Protein AF-A0A350H8U5-F1 (afdb_monomer)

InterPro domains:
  IPR036105 Dinitrogenase iron-molybdenum cofactor biosynthesis superfamily [G3DSA:3.30.420.130] (1-118)
  IPR036105 Dinitrogenase iron-molybdenum cofactor biosynthesis superfamily [SSF53146] (16-111)

Sequence (135 aa):
MNSIKFVIGLNSKKEYNKGHFGDSSTFRVYESSLKSAPRLIEEITNEDKDFDKGHDSSEKLSAVKLAVKSANVAIAYTKSPNFKKMAAESKIQPIVIKRENESEVVDVVAANLRMIIALSAKRNSGVREKAIPKL

Organism: NCBI:txid2052148

pLDDT: mean 86.3, std 15.17, range [40.12, 97.62]

Mean predicted aligned error: 5.84 Å

Solvent-accessible surface area (backbone atoms only — not comparable to full-atom values): 7605 Å² total; per-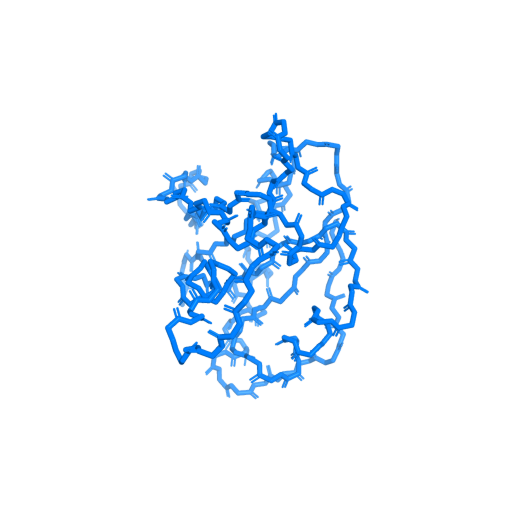residue (Å²): 129,70,59,48,31,35,25,41,28,14,30,89,86,73,41,47,30,73,51,52,52,86,73,24,40,31,37,40,33,29,40,36,38,92,86,50,78,72,38,83,75,48,78,46,65,31,68,76,78,77,62,94,66,83,84,89,64,97,76,72,69,44,44,61,57,53,53,50,70,75,23,41,27,40,44,22,44,42,88,40,72,67,53,52,48,40,28,69,74,48,59,38,34,49,36,33,44,78,62,85,41,54,67,58,46,53,49,54,48,60,79,40,39,72,62,53,46,51,55,30,50,41,24,70,74,68,49,63,61,86,74,68,55,75,96

Nearest PDB structures (foldseek):
  8thp-assembly1_B  TM=4.120E-01  e=2.625E+00  Flavobacterium johnsoniae UW101
  3c7o-assembly1_A  TM=5.063E-01  e=6.876E+00  Bacillus subtilis
  4p2v-assembly1_F  TM=3.504E-01  e=5.319E+00  Escherichia coli K-12
  2zvd-assembly1_C  TM=1.578E-01  e=4.988E+00  Pseudomonas sp. MIS38

Foldseek 3Di:
DFKWKEKFAADPVRWGDLDDRLRGQKIWIWMDGPVDAIDTDDIFGQPVVVDPDDDDDPPPCTSCVVSQVVGLEYEYQDDDPVNLVCLVPHLHQYAHENDGGDVVVSVVCRVCVVVNVVRSVCSVVVNRDSDRHYD

Secondary structure (DSSP, 8-state):
--EEEEEEEE-TTSSB--S-GGG-SEEEEEEEETTEEEEEEEEEE-GGGS-------TT---HHHHHHHH-SEEEESS--HHHHHHHHHSSSEEEE---SSHHHHHHHHHHTHHHHHHHHHHHHTT---SSPPB-

Radius of gyration: 14.44 Å; Cα contacts (8 Å, |Δi|>4): 252; chains: 1; bounding box: 46×29×32 Å

Structure (mmCIF, N/CA/C/O backbone):
data_AF-A0A350H8U5-F1
#
_entry.id   AF-A0A350H8U5-F1
#
loop_
_atom_site.group_PDB
_atom_site.id
_atom_site.type_symbol
_atom_site.label_atom_id
_atom_site.label_alt_id
_atom_site.label_comp_id
_atom_site.label_asym_id
_atom_site.label_entity_id
_atom_site.label_seq_id
_atom_site.pdbx_PDB_ins_code
_atom_site.Cartn_x
_atom_site.Cartn_y
_atom_site.Cartn_z
_atom_site.occupancy
_atom_site.B_iso_or_equiv
_atom_site.auth_seq_id
_atom_site.auth_comp_id
_atom_site.auth_asym_id
_atom_site.auth_atom_id
_atom_site.pdbx_PDB_model_num
ATOM 1 N N . MET A 1 1 ? -16.644 1.963 9.202 1.00 71.12 1 MET A N 1
ATOM 2 C CA . MET A 1 1 ? -15.672 2.521 8.237 1.00 71.12 1 MET A CA 1
ATOM 3 C C . MET A 1 1 ? -16.155 2.127 6.851 1.00 71.12 1 MET A C 1
ATOM 5 O O . MET A 1 1 ? -16.331 0.937 6.639 1.00 71.12 1 MET A O 1
ATOM 9 N N . ASN A 1 2 ? -16.458 3.087 5.969 1.00 84.31 2 ASN A N 1
ATOM 10 C CA . ASN A 1 2 ? -17.116 2.815 4.671 1.00 84.31 2 ASN A CA 1
ATOM 11 C C . ASN A 1 2 ? -16.225 3.138 3.458 1.00 84.31 2 ASN A C 1
ATOM 13 O O . ASN A 1 2 ? -16.612 2.885 2.315 1.00 84.31 2 ASN A O 1
ATOM 17 N N . SER A 1 3 ? -15.044 3.692 3.721 1.00 92.00 3 SER A N 1
ATOM 18 C CA .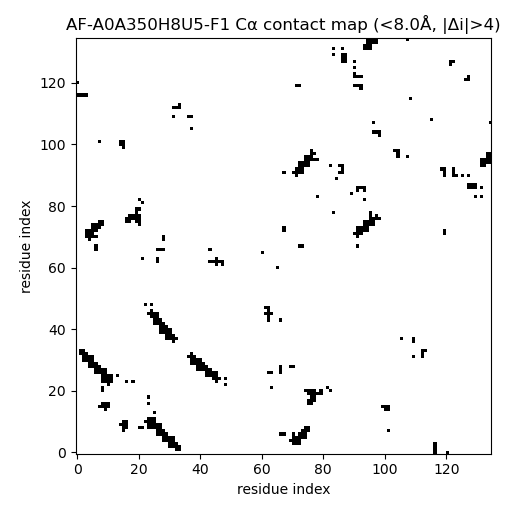 SER A 1 3 ? -13.989 3.983 2.760 1.00 92.00 3 SER A CA 1
ATOM 19 C C . SER A 1 3 ? -12.631 3.640 3.367 1.00 92.00 3 SER A C 1
ATOM 21 O O . SER A 1 3 ? -12.503 3.491 4.586 1.00 92.00 3 SER A O 1
ATOM 23 N N . ILE A 1 4 ? -11.628 3.496 2.508 1.00 95.44 4 ILE A N 1
ATOM 24 C CA . ILE A 1 4 ? -10.222 3.363 2.885 1.00 95.44 4 ILE A CA 1
ATOM 25 C C . ILE A 1 4 ? -9.385 4.346 2.084 1.00 95.44 4 ILE A C 1
ATOM 27 O O . ILE A 1 4 ? -9.689 4.640 0.927 1.00 95.44 4 ILE A O 1
ATOM 31 N N . LYS A 1 5 ? -8.278 4.765 2.686 1.00 96.81 5 LYS A N 1
ATOM 32 C CA . LYS A 1 5 ? -7.130 5.311 1.976 1.00 96.81 5 LYS A CA 1
ATOM 33 C C . LYS A 1 5 ? -6.092 4.214 1.800 1.00 96.81 5 LYS A C 1
ATOM 35 O O . LYS A 1 5 ? -5.712 3.572 2.783 1.00 96.81 5 LYS A O 1
ATOM 40 N N . PHE A 1 6 ? -5.644 3.975 0.578 1.00 97.00 6 PHE A N 1
ATOM 41 C CA . PHE A 1 6 ? -4.587 3.008 0.302 1.00 97.00 6 PHE A CA 1
ATOM 42 C C . PHE A 1 6 ? -3.445 3.660 -0.462 1.00 97.00 6 PHE A C 1
ATOM 44 O O . PHE A 1 6 ? -3.674 4.517 -1.309 1.00 97.00 6 PHE A O 1
ATOM 51 N N . VAL A 1 7 ? -2.217 3.256 -0.142 1.00 97.12 7 VAL A N 1
ATOM 52 C CA . VAL A 1 7 ? -1.008 3.771 -0.783 1.00 97.12 7 VAL A CA 1
ATOM 53 C C . VAL A 1 7 ? -0.371 2.718 -1.683 1.00 97.12 7 VAL A C 1
ATOM 55 O O . VAL A 1 7 ? -0.188 1.567 -1.274 1.00 97.12 7 VAL A O 1
ATOM 58 N N . ILE A 1 8 ? -0.012 3.133 -2.896 1.00 96.25 8 ILE A N 1
ATOM 59 C CA . ILE A 1 8 ? 0.758 2.366 -3.875 1.00 96.25 8 ILE A CA 1
ATOM 60 C C . ILE A 1 8 ? 2.131 3.021 -4.027 1.00 96.25 8 ILE A C 1
ATOM 62 O O . ILE A 1 8 ? 2.241 4.239 -4.148 1.00 96.25 8 ILE A O 1
ATOM 66 N N . GLY A 1 9 ? 3.182 2.205 -4.018 1.00 94.06 9 GLY A N 1
ATOM 67 C CA . GLY A 1 9 ? 4.533 2.639 -4.355 1.00 94.06 9 GLY A CA 1
ATOM 68 C C . GLY A 1 9 ? 4.821 2.489 -5.850 1.00 94.06 9 GLY A C 1
ATOM 69 O O . GLY A 1 9 ? 4.550 1.432 -6.425 1.00 94.06 9 GLY A O 1
ATOM 70 N N . LEU A 1 10 ? 5.391 3.523 -6.464 1.00 94.19 10 LEU A N 1
ATOM 71 C CA . LEU A 1 10 ? 5.814 3.554 -7.863 1.00 94.19 10 LEU A CA 1
ATOM 72 C C . LEU A 1 10 ? 7.340 3.639 -7.996 1.00 94.19 10 LEU A C 1
ATOM 74 O O . LEU A 1 10 ? 8.031 4.174 -7.125 1.00 94.19 10 LEU A O 1
ATOM 78 N N . ASN A 1 11 ? 7.874 3.093 -9.087 1.00 92.50 11 ASN A N 1
ATOM 79 C CA . ASN A 1 11 ? 9.284 3.219 -9.455 1.00 92.50 11 ASN A CA 1
ATOM 80 C C . ASN A 1 11 ? 9.566 4.571 -10.147 1.00 92.50 11 ASN A C 1
ATOM 82 O O . ASN A 1 11 ? 8.652 5.356 -10.407 1.00 92.50 11 ASN A O 1
ATOM 86 N N . SER A 1 12 ? 10.832 4.828 -10.494 1.00 89.00 12 SER A N 1
ATOM 87 C CA . SER A 1 12 ? 11.265 6.091 -11.119 1.00 89.00 12 SER A CA 1
ATOM 88 C C . SER A 1 12 ? 10.621 6.378 -12.479 1.00 89.00 12 SER A C 1
ATOM 90 O O . SER A 1 12 ? 10.609 7.524 -12.916 1.00 89.00 12 SER A O 1
ATOM 92 N N . LYS A 1 13 ? 10.045 5.365 -13.135 1.00 89.94 13 LYS A N 1
ATOM 93 C CA . LYS A 1 13 ? 9.289 5.492 -14.388 1.00 89.94 13 LYS A CA 1
ATOM 94 C C . LYS A 1 13 ? 7.788 5.722 -14.164 1.00 89.94 13 LYS A C 1
ATOM 96 O O . LYS A 1 13 ? 7.026 5.696 -15.123 1.00 89.94 13 LYS A O 1
ATOM 101 N N . LYS A 1 14 ? 7.356 5.951 -12.916 1.00 90.12 14 LYS A N 1
ATOM 102 C CA . LYS A 1 14 ? 5.945 6.030 -12.494 1.00 90.12 14 LYS A CA 1
ATOM 103 C C . LYS A 1 14 ? 5.146 4.749 -12.769 1.00 90.12 14 LYS A C 1
ATOM 105 O O . LYS A 1 14 ? 3.929 4.792 -12.918 1.00 90.12 14 LYS A O 1
ATOM 110 N N . GLU A 1 15 ? 5.816 3.604 -12.798 1.00 93.94 15 GLU A N 1
ATOM 111 C CA . GLU A 1 15 ? 5.177 2.293 -12.927 1.00 93.94 15 GLU A CA 1
ATOM 112 C C . GLU A 1 15 ? 5.015 1.653 -11.548 1.00 93.94 15 GLU A C 1
ATOM 114 O O . GLU A 1 15 ? 5.734 1.993 -10.604 1.00 93.94 15 GLU A O 1
ATOM 119 N N . TYR A 1 16 ? 4.107 0.682 -11.430 1.00 95.56 16 TYR A N 1
ATOM 120 C CA . TYR A 1 16 ? 3.922 -0.044 -10.178 1.00 95.56 16 TYR A CA 1
ATOM 121 C C . TYR A 1 16 ? 5.233 -0.690 -9.711 1.00 95.56 16 TYR A C 1
ATOM 123 O O . TYR A 1 16 ? 5.874 -1.450 -10.441 1.00 95.56 16 TYR A O 1
ATOM 131 N N . ASN A 1 17 ? 5.653 -0.381 -8.481 1.00 93.19 17 ASN A N 1
ATOM 132 C CA . ASN A 1 17 ? 6.933 -0.845 -7.976 1.00 93.19 17 ASN A CA 1
ATOM 133 C C . ASN A 1 17 ? 6.884 -2.340 -7.629 1.00 93.19 17 ASN A C 1
ATOM 135 O O . ASN A 1 17 ? 6.358 -2.748 -6.589 1.00 93.19 17 ASN A O 1
ATOM 139 N N . LYS A 1 18 ? 7.518 -3.150 -8.482 1.00 94.00 18 LYS A N 1
ATOM 140 C CA . LYS A 1 18 ? 7.683 -4.594 -8.274 1.00 94.00 18 LYS A CA 1
ATOM 141 C C . LYS A 1 18 ? 8.778 -4.955 -7.256 1.00 94.00 18 LYS A C 1
ATOM 143 O O . LYS A 1 18 ? 8.919 -6.123 -6.901 1.00 94.00 18 LYS A O 1
ATOM 148 N N . GLY A 1 19 ? 9.552 -3.976 -6.783 1.00 90.06 19 GLY A N 1
ATOM 149 C CA . GLY A 1 19 ? 10.592 -4.134 -5.767 1.00 90.06 19 GLY A CA 1
ATOM 150 C C . GLY A 1 19 ? 10.057 -4.088 -4.332 1.00 90.06 19 GLY A C 1
ATOM 151 O O . GLY A 1 19 ? 8.940 -4.526 -4.033 1.00 90.06 19 GLY A O 1
ATOM 152 N N . HIS A 1 20 ? 10.869 -3.573 -3.405 1.00 89.62 20 HIS A N 1
ATOM 153 C CA . HIS A 1 20 ? 10.411 -3.303 -2.044 1.00 89.62 20 HIS A CA 1
ATOM 154 C C . HIS A 1 20 ? 9.633 -1.989 -1.985 1.00 89.62 20 HIS A C 1
ATOM 156 O O . HIS A 1 20 ? 10.065 -0.979 -2.529 1.00 89.62 20 HIS A O 1
ATOM 162 N N . PHE A 1 21 ? 8.535 -1.979 -1.228 1.00 90.44 21 PHE A N 1
ATOM 163 C CA . PHE A 1 21 ? 7.689 -0.795 -1.043 1.00 90.44 21 PHE A CA 1
ATOM 164 C C . PHE A 1 21 ? 8.462 0.460 -0.605 1.00 90.44 21 PHE A C 1
ATOM 166 O O . PHE A 1 21 ? 8.219 1.541 -1.134 1.00 90.44 21 PHE A O 1
ATOM 173 N N . GLY A 1 22 ? 9.410 0.316 0.329 1.00 85.75 22 GLY A N 1
ATOM 174 C CA . GLY A 1 22 ? 10.230 1.431 0.821 1.00 85.75 22 GLY A CA 1
ATOM 175 C C . GLY A 1 22 ? 11.143 2.043 -0.244 1.00 85.75 22 GLY A C 1
ATOM 176 O O . GLY A 1 22 ? 11.477 3.217 -0.150 1.00 85.75 22 GLY A O 1
ATOM 177 N N . ASP A 1 23 ? 11.452 1.282 -1.294 1.00 86.56 23 ASP A N 1
ATOM 178 C CA . ASP A 1 23 ? 12.306 1.697 -2.403 1.00 86.56 23 ASP A CA 1
ATOM 179 C C . ASP A 1 23 ? 11.466 2.289 -3.546 1.00 86.56 23 ASP A C 1
ATOM 181 O O . ASP A 1 23 ? 11.879 2.266 -4.703 1.00 86.56 23 ASP A O 1
ATOM 185 N N . SER A 1 24 ? 10.262 2.783 -3.280 1.00 90.25 24 SER A N 1
ATOM 186 C CA . SER A 1 24 ? 9.475 3.492 -4.297 1.00 90.25 24 SER A CA 1
ATOM 187 C C . SER A 1 24 ? 10.005 4.918 -4.438 1.00 90.25 24 SER A C 1
ATOM 189 O O . SER A 1 24 ? 10.391 5.514 -3.440 1.00 90.25 24 SER A O 1
ATOM 191 N N . SER A 1 25 ? 10.067 5.468 -5.650 1.00 90.62 25 SER A N 1
ATOM 192 C CA . SER A 1 25 ? 10.423 6.884 -5.861 1.00 90.62 25 SER A CA 1
ATOM 193 C C . SER A 1 25 ? 9.235 7.813 -5.642 1.00 90.62 25 SER A C 1
ATOM 195 O O . SER A 1 25 ? 9.411 8.995 -5.376 1.00 90.62 25 SER A O 1
ATOM 197 N N . THR A 1 26 ? 8.020 7.290 -5.771 1.00 92.44 26 THR A N 1
ATOM 198 C CA . THR A 1 26 ? 6.783 8.049 -5.603 1.00 92.44 26 THR A CA 1
ATOM 199 C C . THR A 1 26 ? 5.760 7.164 -4.910 1.00 92.44 26 THR A C 1
ATOM 201 O O . THR A 1 26 ? 5.694 5.963 -5.166 1.00 92.44 26 THR A O 1
ATOM 204 N N . PHE A 1 27 ? 4.957 7.749 -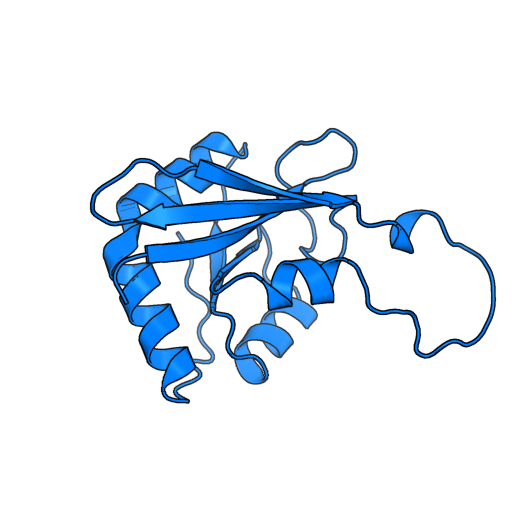4.035 1.00 94.38 27 PHE A N 1
ATOM 205 C CA . PHE A 1 27 ? 3.823 7.106 -3.395 1.00 94.38 27 PHE A CA 1
ATOM 206 C C . PHE A 1 27 ? 2.545 7.807 -3.828 1.00 94.38 27 PHE A C 1
ATOM 208 O O . PHE A 1 27 ? 2.440 9.025 -3.727 1.00 94.38 27 PHE A O 1
ATOM 215 N N . ARG A 1 28 ? 1.560 7.041 -4.285 1.00 96.12 28 ARG A N 1
ATOM 216 C CA . ARG A 1 28 ? 0.228 7.549 -4.613 1.00 96.12 28 ARG A CA 1
ATOM 217 C C . ARG A 1 28 ? -0.777 7.060 -3.596 1.00 96.12 28 ARG A C 1
ATOM 219 O O . ARG A 1 28 ? -0.853 5.859 -3.337 1.00 96.12 28 ARG A O 1
ATOM 226 N N . VAL A 1 29 ? -1.543 7.984 -3.028 1.00 96.94 29 VAL A N 1
ATOM 227 C CA . VAL A 1 29 ? -2.608 7.681 -2.075 1.00 96.94 29 VAL A CA 1
ATOM 228 C C . VAL A 1 29 ? -3.943 7.811 -2.783 1.00 96.94 29 VAL A C 1
ATOM 230 O O . VAL A 1 29 ? -4.292 8.862 -3.319 1.00 96.94 29 VAL A O 1
ATOM 233 N N . TYR A 1 30 ? -4.703 6.730 -2.748 1.00 97.25 30 TYR A N 1
ATOM 234 C CA . TYR A 1 30 ? -6.037 6.636 -3.305 1.00 97.25 30 TYR A CA 1
ATOM 235 C C . TYR A 1 30 ? -7.065 6.558 -2.189 1.00 97.25 30 TYR A C 1
ATOM 237 O O . TYR A 1 30 ? -6.831 5.925 -1.161 1.00 97.25 30 TYR A O 1
ATOM 245 N N . GLU A 1 31 ? -8.235 7.138 -2.416 1.00 96.38 31 GLU A N 1
ATOM 246 C CA . GLU A 1 31 ? -9.433 6.895 -1.626 1.00 96.38 31 GLU A CA 1
ATOM 247 C C . GLU A 1 31 ? -10.372 5.970 -2.397 1.00 96.38 31 GLU A C 1
ATOM 249 O O . GLU A 1 31 ? -10.632 6.186 -3.577 1.00 96.38 31 GLU A O 1
ATOM 254 N N . SER A 1 32 ? -10.895 4.939 -1.736 1.00 95.62 32 SER A N 1
ATOM 255 C CA . SER A 1 32 ? -11.912 4.052 -2.305 1.00 95.62 32 SER A CA 1
ATOM 256 C C . SER A 1 32 ? -13.053 3.851 -1.320 1.00 95.62 32 SER A C 1
ATOM 258 O O . SER A 1 32 ? -12.827 3.699 -0.116 1.00 95.62 32 SER A O 1
ATOM 260 N N . SER A 1 33 ? -14.288 3.875 -1.822 1.00 94.75 33 SER A N 1
ATOM 261 C CA . SER A 1 33 ? -15.506 3.721 -1.029 1.00 94.75 33 SER A CA 1
ATOM 262 C C . SER A 1 33 ? -16.447 2.713 -1.678 1.00 94.75 33 SER A C 1
ATOM 264 O O . SER A 1 33 ? -16.417 2.503 -2.884 1.00 94.75 33 SER A O 1
ATOM 266 N N . LEU A 1 34 ? -17.337 2.107 -0.890 1.00 91.19 34 LEU A N 1
ATOM 267 C CA . LEU A 1 34 ? -18.324 1.158 -1.426 1.00 91.19 34 LEU A CA 1
ATOM 268 C C . LEU A 1 34 ? -19.319 1.792 -2.416 1.00 91.19 34 LEU A C 1
ATOM 270 O O . LEU A 1 34 ? -20.101 1.069 -3.026 1.00 91.19 34 LEU A O 1
ATOM 274 N N . LYS A 1 35 ? -19.338 3.125 -2.527 1.00 89.38 35 LYS A N 1
ATOM 275 C CA . LYS A 1 35 ? -20.297 3.888 -3.333 1.00 89.38 35 LYS A CA 1
ATOM 276 C C . LYS A 1 35 ? -19.659 4.594 -4.530 1.00 89.38 35 LYS A C 1
ATOM 278 O O . LYS A 1 35 ? -20.388 5.163 -5.334 1.00 89.38 35 LYS A O 1
ATOM 283 N N . SER A 1 36 ? -18.332 4.613 -4.632 1.00 89.12 36 SER A N 1
ATOM 284 C CA . SER A 1 36 ? -17.617 5.396 -5.639 1.00 89.12 36 SER A CA 1
ATOM 285 C C . SER A 1 36 ? -16.390 4.655 -6.148 1.00 89.12 36 SER A C 1
ATOM 287 O O . SER A 1 36 ? -15.755 3.908 -5.405 1.00 89.12 36 SER A O 1
ATOM 289 N N . ALA A 1 37 ? -16.021 4.917 -7.401 1.00 89.69 37 ALA A N 1
ATOM 290 C CA . ALA A 1 37 ? -14.755 4.445 -7.943 1.00 89.69 37 ALA A CA 1
ATOM 291 C C . ALA A 1 37 ? -13.565 4.982 -7.116 1.00 89.69 37 ALA A C 1
ATOM 293 O O . ALA A 1 37 ? -13.677 6.060 -6.514 1.00 89.69 37 ALA A O 1
ATOM 294 N N . PRO A 1 38 ? -12.434 4.254 -7.078 1.00 94.88 38 PRO A N 1
ATOM 295 C CA . PRO A 1 38 ? -11.213 4.752 -6.464 1.00 94.88 38 PRO A CA 1
ATOM 296 C C . PRO A 1 38 ? -10.756 6.070 -7.096 1.00 94.88 38 PRO A C 1
ATOM 298 O O . PRO A 1 38 ? -10.794 6.232 -8.314 1.00 94.88 38 PRO A O 1
ATOM 301 N N . ARG A 1 39 ? -10.283 7.003 -6.270 1.00 96.31 39 ARG A N 1
ATOM 302 C CA . ARG A 1 39 ? -9.793 8.315 -6.704 1.00 96.31 39 ARG A CA 1
ATOM 303 C C . ARG A 1 39 ? -8.408 8.573 -6.136 1.00 96.31 39 ARG A C 1
ATOM 305 O O . ARG A 1 39 ? -8.206 8.396 -4.939 1.00 96.31 39 ARG A O 1
ATOM 312 N N . LEU A 1 40 ? -7.476 9.029 -6.970 1.00 96.69 40 LEU A N 1
ATOM 313 C CA . LEU A 1 40 ? -6.191 9.547 -6.500 1.00 96.69 40 LEU A CA 1
ATOM 314 C C . LEU A 1 40 ? -6.433 10.836 -5.700 1.00 96.69 40 LEU A C 1
ATOM 316 O O . LEU A 1 40 ? -7.110 11.744 -6.186 1.00 96.69 40 LEU A O 1
ATOM 320 N N . ILE A 1 41 ? -5.906 10.907 -4.480 1.00 96.12 41 ILE A N 1
ATOM 321 C CA . ILE A 1 41 ? -6.073 12.064 -3.588 1.00 96.12 41 ILE A CA 1
ATOM 322 C C . ILE A 1 41 ? -4.751 12.738 -3.218 1.00 96.12 41 ILE A C 1
ATOM 324 O O . ILE A 1 41 ? -4.775 13.896 -2.814 1.00 96.12 41 ILE A O 1
ATOM 328 N N . GLU A 1 42 ? -3.622 12.041 -3.351 1.00 94.88 42 GLU A N 1
ATOM 329 C CA . GLU A 1 42 ? -2.303 12.556 -2.978 1.00 94.88 42 GLU A CA 1
ATOM 330 C C . GLU A 1 42 ? -1.202 11.841 -3.779 1.00 94.88 42 GLU A C 1
ATOM 332 O O . GLU A 1 42 ? -1.286 10.634 -4.016 1.00 94.88 42 GLU A O 1
ATOM 337 N N . GLU A 1 43 ? -0.158 12.570 -4.172 1.00 93.38 43 GLU A N 1
ATOM 338 C CA . GLU A 1 43 ? 1.091 12.030 -4.725 1.00 93.38 43 GLU A CA 1
ATOM 339 C C . GLU A 1 43 ? 2.248 12.591 -3.887 1.00 93.38 43 GLU A C 1
ATOM 341 O O . GLU A 1 43 ? 2.320 13.797 -3.662 1.00 93.38 43 GLU A O 1
ATOM 346 N N . ILE A 1 44 ? 3.120 11.715 -3.387 1.00 91.06 44 ILE A N 1
ATOM 347 C CA . ILE A 1 44 ? 4.228 12.049 -2.486 1.00 91.06 44 ILE A CA 1
ATOM 348 C C . ILE A 1 44 ? 5.521 11.535 -3.114 1.00 91.06 44 ILE A C 1
ATOM 350 O O . ILE A 1 44 ? 5.682 10.330 -3.323 1.00 91.06 44 ILE A O 1
ATOM 354 N N . THR A 1 45 ? 6.462 12.428 -3.395 1.00 89.31 45 THR A N 1
ATOM 355 C CA . THR A 1 45 ? 7.790 12.057 -3.900 1.00 89.31 45 THR A CA 1
ATOM 356 C C . THR A 1 45 ? 8.668 11.547 -2.761 1.00 89.31 45 THR A C 1
ATOM 358 O O . THR A 1 45 ? 8.673 12.099 -1.664 1.00 89.31 45 THR A O 1
ATOM 361 N N . ASN A 1 46 ? 9.409 10.469 -3.010 1.00 83.62 46 ASN A N 1
ATOM 362 C CA . ASN A 1 46 ? 10.387 9.934 -2.075 1.00 83.62 46 ASN A CA 1
ATOM 363 C C . ASN A 1 46 ? 11.754 10.584 -2.296 1.00 83.62 46 ASN A C 1
ATOM 36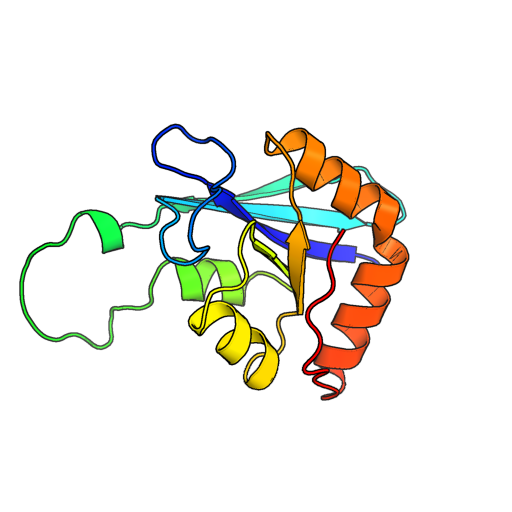5 O O . ASN A 1 46 ? 12.605 10.034 -2.992 1.00 83.62 46 ASN A O 1
ATOM 369 N N . GLU A 1 47 ? 11.937 11.758 -1.697 1.00 69.12 47 GLU A N 1
ATOM 370 C CA . GLU A 1 47 ? 13.154 12.577 -1.812 1.00 69.12 47 GLU A CA 1
ATOM 371 C C . GLU A 1 47 ? 14.390 11.919 -1.164 1.00 69.12 47 GLU A C 1
ATOM 373 O O . GLU A 1 47 ? 15.521 12.223 -1.533 1.00 69.12 47 GLU A O 1
ATOM 378 N N . ASP A 1 48 ? 14.196 10.935 -0.275 1.00 61.12 48 ASP A N 1
ATOM 379 C CA . ASP A 1 48 ? 15.286 10.200 0.389 1.00 61.12 48 ASP A CA 1
ATOM 380 C C . ASP A 1 48 ? 16.118 9.322 -0.570 1.00 61.12 48 ASP A C 1
ATOM 382 O O . ASP A 1 48 ? 17.170 8.816 -0.179 1.00 61.12 48 ASP A O 1
ATOM 386 N N . LYS A 1 49 ? 15.675 9.100 -1.817 1.00 52.94 49 LYS A N 1
ATOM 387 C CA . LYS A 1 49 ? 16.432 8.294 -2.792 1.00 52.94 49 LYS A CA 1
ATOM 388 C C . LYS A 1 49 ? 17.608 9.016 -3.445 1.00 52.94 49 LYS A C 1
ATOM 390 O O . LYS A 1 49 ? 18.496 8.331 -3.944 1.00 52.94 49 LYS A O 1
ATOM 395 N N . ASP A 1 50 ? 17.620 10.346 -3.430 1.00 47.25 50 ASP A N 1
ATOM 396 C CA . ASP A 1 50 ? 18.654 11.145 -4.101 1.00 47.25 50 ASP A CA 1
ATOM 397 C C . ASP A 1 50 ? 19.785 11.597 -3.154 1.00 47.25 50 ASP A C 1
ATOM 399 O O . ASP A 1 50 ? 20.764 12.201 -3.596 1.00 47.25 50 ASP A O 1
ATOM 403 N N . PHE A 1 51 ? 19.709 11.281 -1.854 1.00 44.69 51 PHE A N 1
ATOM 404 C CA . PHE A 1 51 ? 20.657 11.776 -0.850 1.00 44.69 51 PHE A CA 1
ATOM 405 C C . PHE A 1 51 ? 21.660 10.719 -0.375 1.00 44.69 51 PHE A C 1
ATOM 407 O O . PHE A 1 51 ? 21.535 10.124 0.693 1.00 44.69 51 PHE A O 1
ATOM 414 N N . ASP A 1 52 ? 22.744 10.583 -1.137 1.00 44.16 52 ASP A N 1
ATOM 415 C CA . ASP A 1 52 ? 23.981 9.893 -0.743 1.00 44.16 52 ASP A CA 1
ATOM 416 C C . ASP A 1 52 ? 24.908 10.794 0.111 1.00 44.16 52 ASP A C 1
ATOM 418 O O . ASP A 1 52 ? 26.129 10.812 -0.051 1.00 44.16 52 ASP A O 1
ATOM 422 N N . LYS A 1 53 ? 24.351 11.641 0.992 1.00 40.12 53 LYS A N 1
ATOM 423 C CA . LYS A 1 53 ? 25.145 12.598 1.785 1.00 40.12 53 LYS A CA 1
ATOM 424 C C . LYS A 1 53 ? 24.639 12.760 3.216 1.00 40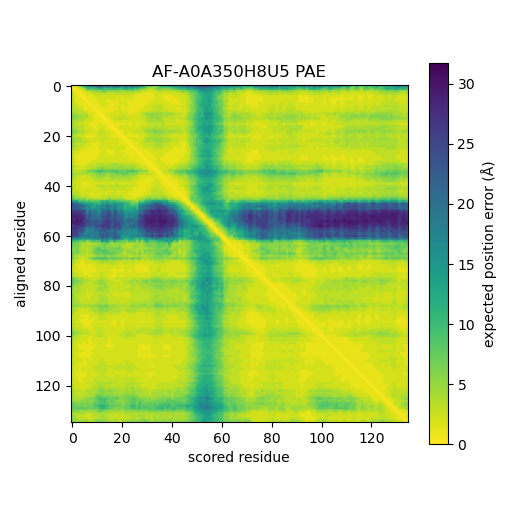.12 53 LYS A C 1
ATOM 426 O O . LYS A 1 53 ? 23.636 13.412 3.454 1.00 40.12 53 LYS A O 1
ATOM 431 N N . GLY A 1 54 ? 25.428 12.221 4.147 1.00 42.22 54 GLY A N 1
ATOM 432 C CA . GLY A 1 54 ? 25.847 12.919 5.367 1.00 42.22 54 GLY A CA 1
ATOM 433 C C . GLY A 1 54 ? 24.810 13.177 6.467 1.00 42.22 54 GLY A C 1
ATOM 434 O O . GLY A 1 54 ? 23.929 14.003 6.322 1.00 42.22 54 GLY A O 1
ATOM 435 N N . HIS A 1 55 ? 25.035 12.512 7.603 1.00 40.38 55 HIS A N 1
ATOM 436 C CA . HIS A 1 55 ? 24.801 12.961 8.984 1.00 40.38 55 HIS A CA 1
ATOM 437 C C . HIS A 1 55 ? 23.457 13.607 9.384 1.00 40.38 55 HIS A C 1
ATOM 439 O O . HIS A 1 55 ? 23.129 14.730 9.039 1.00 40.38 55 HIS A O 1
ATOM 445 N N . ASP A 1 56 ? 22.781 12.872 10.273 1.00 44.19 56 ASP A N 1
ATOM 446 C CA . ASP A 1 56 ? 22.136 13.390 11.484 1.00 44.19 56 ASP A CA 1
ATOM 447 C C . ASP A 1 56 ? 21.090 14.510 11.333 1.00 44.19 56 ASP A C 1
ATOM 449 O O . ASP A 1 56 ? 21.376 15.692 11.486 1.00 44.19 56 ASP A O 1
ATOM 453 N N . SER A 1 57 ? 19.827 14.122 11.144 1.00 41.06 57 SER A N 1
ATOM 454 C CA . SER A 1 57 ? 18.712 14.908 11.673 1.00 41.06 57 SER A CA 1
ATOM 455 C C . SER A 1 57 ? 17.465 14.038 11.848 1.00 41.06 57 SER A C 1
ATOM 457 O O . SER A 1 57 ? 17.075 13.243 10.986 1.00 41.06 57 SER A O 1
ATOM 459 N N . SER A 1 58 ? 16.794 14.219 12.984 1.00 42.00 58 SER A N 1
ATOM 460 C CA . SER A 1 58 ? 15.441 13.725 13.287 1.00 42.00 58 SER A CA 1
ATOM 461 C C . SER A 1 58 ? 14.362 14.207 12.297 1.00 42.00 58 SER A C 1
ATOM 463 O O . SER A 1 58 ? 13.191 13.868 12.459 1.00 42.00 58 SER A O 1
ATOM 465 N N . GLU A 1 59 ? 14.741 14.954 11.258 1.00 44.59 59 GLU A N 1
ATOM 466 C CA . GLU A 1 59 ? 13.890 15.448 10.173 1.00 44.59 59 GLU A CA 1
ATOM 467 C C . GLU A 1 59 ? 13.770 14.456 9.004 1.00 44.59 59 GLU A C 1
ATOM 469 O O . GLU A 1 59 ? 13.000 14.703 8.080 1.00 44.59 59 GLU A O 1
ATOM 474 N N . LYS A 1 60 ? 14.416 13.276 9.093 1.00 48.88 60 LYS A N 1
ATOM 475 C CA . LYS A 1 60 ? 14.159 12.072 8.265 1.00 48.88 60 LYS A CA 1
ATOM 476 C C . LYS A 1 60 ? 12.767 11.473 8.534 1.00 48.88 60 LYS A C 1
ATOM 478 O O . LYS A 1 60 ? 12.583 10.292 8.877 1.00 48.88 60 LYS A O 1
ATOM 483 N N . LEU A 1 61 ? 11.740 12.304 8.406 1.00 49.34 61 LEU A N 1
ATOM 484 C CA . LEU A 1 61 ? 10.341 11.935 8.257 1.00 49.34 61 LEU A CA 1
ATOM 485 C C . LEU A 1 61 ? 10.169 11.371 6.847 1.00 49.34 61 LEU A C 1
ATOM 487 O O . LEU A 1 61 ? 9.530 11.972 5.997 1.00 49.34 61 LEU A O 1
ATOM 491 N N . SER A 1 62 ? 10.776 10.203 6.621 1.00 64.69 62 SER A N 1
ATOM 492 C CA . SER A 1 62 ? 10.817 9.515 5.330 1.00 64.69 62 SER A CA 1
ATOM 493 C C . SER A 1 62 ? 9.483 9.615 4.598 1.00 64.69 62 SER A C 1
ATOM 495 O O . SER A 1 62 ? 8.448 9.368 5.227 1.00 64.69 62 SER A O 1
ATOM 497 N N . ALA A 1 63 ? 9.484 9.891 3.296 1.00 65.81 63 ALA A N 1
ATOM 498 C CA . ALA A 1 63 ? 8.258 9.977 2.496 1.00 65.81 63 ALA A CA 1
ATOM 499 C C . ALA A 1 63 ? 7.367 8.733 2.656 1.00 65.81 63 ALA A C 1
ATOM 501 O O . ALA A 1 63 ? 6.142 8.833 2.688 1.00 65.81 63 ALA A O 1
ATOM 502 N N . VAL A 1 64 ? 7.989 7.568 2.884 1.00 77.62 64 VAL A N 1
ATOM 503 C CA . VAL A 1 64 ? 7.315 6.332 3.303 1.00 77.62 64 VAL A CA 1
ATOM 504 C C . VAL A 1 64 ? 6.439 6.571 4.530 1.00 77.62 64 VAL A C 1
ATOM 506 O O . VAL A 1 64 ? 5.256 6.279 4.473 1.00 77.62 64 VAL A O 1
ATOM 509 N N . LYS A 1 65 ? 6.981 7.107 5.633 1.00 77.88 65 LYS A N 1
ATOM 510 C CA . LYS A 1 65 ? 6.230 7.411 6.867 1.00 77.88 65 LYS A CA 1
ATOM 511 C C . LYS A 1 65 ? 5.094 8.395 6.614 1.00 77.88 65 LYS A C 1
ATOM 513 O O . LYS A 1 65 ? 4.033 8.197 7.194 1.00 77.88 65 LYS A O 1
ATOM 518 N N . LEU A 1 66 ? 5.296 9.422 5.785 1.00 76.19 66 LEU A N 1
ATOM 519 C CA . LEU A 1 66 ? 4.242 10.386 5.453 1.00 76.19 66 LEU A CA 1
ATOM 520 C C . LEU A 1 66 ? 3.094 9.706 4.693 1.00 76.19 66 LEU A C 1
ATOM 522 O O . LEU A 1 66 ? 1.950 9.754 5.143 1.00 76.19 66 LEU A O 1
ATOM 526 N N . ALA A 1 67 ? 3.422 8.981 3.623 1.00 78.06 67 ALA A N 1
ATOM 527 C CA . ALA A 1 67 ? 2.462 8.253 2.798 1.00 78.06 67 ALA A CA 1
ATOM 528 C C . ALA A 1 67 ? 1.722 7.154 3.581 1.00 78.06 67 ALA A C 1
ATOM 530 O O . ALA A 1 67 ? 0.537 6.895 3.393 1.00 78.06 67 ALA A O 1
ATOM 531 N N . VAL A 1 68 ? 2.429 6.513 4.507 1.00 82.06 68 VAL A N 1
ATOM 532 C CA . VAL A 1 68 ? 1.913 5.494 5.425 1.00 82.06 68 VAL A CA 1
ATOM 533 C C . VAL A 1 68 ? 1.008 6.152 6.477 1.00 82.06 68 VAL A C 1
ATOM 535 O O . VAL A 1 68 ? -0.076 5.644 6.735 1.00 82.06 68 VAL A O 1
ATOM 538 N N . LYS A 1 69 ? 1.363 7.320 7.029 1.00 84.44 69 LYS A N 1
ATOM 539 C CA . LYS A 1 69 ? 0.554 8.044 8.030 1.00 84.44 69 LYS A CA 1
ATOM 540 C C . LYS A 1 69 ? -0.813 8.481 7.492 1.00 84.44 69 LYS A C 1
ATOM 542 O O . LYS A 1 69 ? -1.773 8.481 8.263 1.00 84.44 69 LYS A O 1
ATOM 547 N N . SER A 1 70 ? -0.916 8.851 6.214 1.00 82.00 70 SER A N 1
ATOM 548 C CA . SER A 1 70 ? -2.187 9.259 5.598 1.00 82.00 70 SER A CA 1
ATOM 549 C C . SER A 1 70 ? -3.051 8.082 5.118 1.00 82.00 70 SER A C 1
ATOM 551 O O . SER A 1 70 ? -4.242 8.271 4.852 1.00 82.00 70 SER A O 1
ATOM 553 N N . ALA A 1 71 ? -2.499 6.864 5.063 1.00 93.00 71 ALA A N 1
ATOM 554 C CA . ALA A 1 71 ? -3.165 5.674 4.543 1.00 93.00 71 ALA A CA 1
ATOM 555 C C . ALA A 1 71 ? -3.659 4.714 5.641 1.00 93.00 71 ALA A C 1
ATOM 557 O O . ALA A 1 71 ? -3.098 4.587 6.726 1.00 93.00 71 ALA A O 1
ATOM 558 N N . ASN A 1 72 ? -4.718 3.967 5.332 1.00 94.62 72 ASN A N 1
ATOM 559 C CA . ASN A 1 72 ? -5.186 2.831 6.129 1.00 94.62 72 ASN A CA 1
ATOM 560 C C . ASN A 1 72 ? -4.547 1.511 5.676 1.00 94.62 72 ASN A C 1
ATOM 562 O O . ASN A 1 72 ? -4.455 0.557 6.453 1.00 94.62 72 ASN A O 1
ATOM 566 N N . VAL A 1 73 ? -4.142 1.446 4.408 1.00 96.00 73 VAL A N 1
ATOM 567 C CA . VAL A 1 73 ? -3.670 0.239 3.728 1.00 96.00 73 VAL A CA 1
ATOM 568 C C . VAL A 1 73 ? -2.412 0.575 2.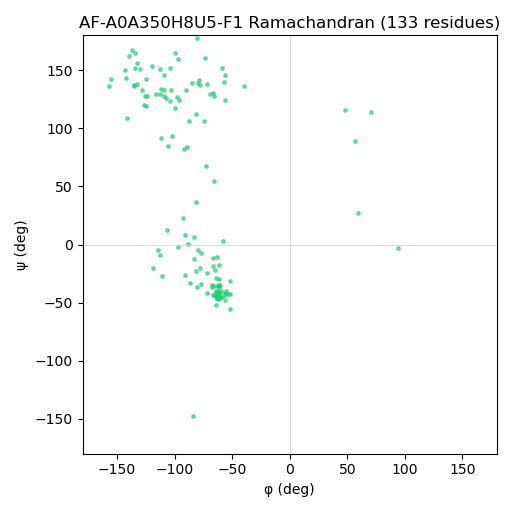933 1.00 96.00 73 VAL A C 1
ATOM 570 O O . VAL A 1 73 ? -2.380 1.588 2.243 1.00 96.00 73 VAL A O 1
ATOM 573 N N . ALA A 1 74 ? -1.395 -0.281 2.990 1.00 96.19 74 ALA A N 1
ATOM 574 C CA . ALA A 1 74 ? -0.213 -0.178 2.139 1.00 96.19 74 ALA A CA 1
ATOM 575 C C . ALA A 1 74 ? -0.174 -1.360 1.170 1.00 96.19 74 ALA A C 1
ATOM 577 O O . ALA A 1 74 ? -0.305 -2.510 1.597 1.00 96.19 74 ALA A O 1
ATOM 578 N N . ILE A 1 75 ? 0.001 -1.078 -0.120 1.00 97.19 75 ILE A N 1
ATOM 579 C CA . ILE A 1 75 ? 0.024 -2.081 -1.183 1.00 97.19 75 ILE A CA 1
ATOM 580 C C . ILE A 1 75 ? 1.450 -2.260 -1.694 1.00 97.19 75 ILE A C 1
ATOM 582 O O . ILE A 1 75 ? 2.094 -1.299 -2.112 1.00 97.19 75 ILE A O 1
ATOM 586 N N . ALA A 1 76 ? 1.938 -3.499 -1.704 1.00 95.25 76 ALA A N 1
ATOM 587 C CA . ALA A 1 76 ? 3.277 -3.830 -2.186 1.00 95.25 76 ALA A CA 1
ATOM 588 C C . ALA A 1 76 ? 3.265 -5.057 -3.101 1.00 95.25 76 ALA A C 1
ATOM 590 O O . ALA A 1 76 ? 2.453 -5.960 -2.923 1.00 95.25 76 ALA A O 1
ATOM 591 N N . TYR A 1 77 ? 4.212 -5.137 -4.034 1.00 95.62 77 TYR A N 1
ATOM 592 C CA . TYR A 1 77 ? 4.367 -6.326 -4.876 1.00 95.62 77 TYR A CA 1
ATOM 593 C C . TYR A 1 77 ? 5.063 -7.473 -4.124 1.00 95.62 77 TYR A C 1
ATOM 595 O O . TYR A 1 77 ? 4.761 -8.657 -4.310 1.00 95.62 77 TYR A O 1
ATOM 603 N N . THR A 1 78 ? 6.000 -7.127 -3.233 1.00 93.00 78 THR A N 1
ATOM 604 C CA . THR A 1 78 ? 6.800 -8.082 -2.458 1.00 93.00 78 THR A CA 1
ATOM 605 C C . THR A 1 78 ? 6.600 -7.933 -0.954 1.00 93.00 78 THR A C 1
ATOM 607 O O . THR A 1 78 ? 6.304 -6.863 -0.423 1.00 93.00 78 THR A O 1
ATOM 610 N N . LYS A 1 79 ? 6.814 -9.038 -0.231 1.00 91.12 79 LYS A N 1
ATOM 611 C CA . LYS A 1 79 ? 6.806 -9.070 1.236 1.00 91.12 79 LYS A CA 1
ATOM 612 C C . LYS A 1 79 ? 8.223 -8.855 1.779 1.00 91.12 79 LYS A C 1
ATOM 614 O O . LYS A 1 79 ? 8.893 -9.825 2.137 1.00 91.12 79 LYS A O 1
ATOM 619 N N . SER A 1 80 ? 8.665 -7.602 1.870 1.00 87.38 80 SER A N 1
ATOM 620 C CA . SER A 1 80 ? 9.969 -7.261 2.464 1.00 87.38 80 SER A CA 1
ATOM 621 C C . SER A 1 80 ? 9.966 -7.394 4.002 1.00 87.38 80 SER A C 1
ATOM 623 O O . SER A 1 80 ? 8.895 -7.378 4.621 1.00 87.38 80 SER A O 1
ATOM 625 N N . PRO A 1 81 ? 11.136 -7.505 4.666 1.00 86.19 81 PRO A N 1
ATOM 626 C CA . PRO A 1 81 ? 11.220 -7.487 6.129 1.00 86.19 81 PRO A CA 1
ATOM 627 C C . PRO A 1 81 ? 10.574 -6.245 6.761 1.00 86.19 81 PRO A C 1
ATOM 629 O O . PRO A 1 81 ? 9.838 -6.375 7.736 1.00 86.19 81 PRO A O 1
ATOM 632 N N . ASN A 1 82 ? 10.755 -5.062 6.164 1.00 84.06 82 ASN A N 1
ATOM 633 C CA . ASN A 1 82 ? 10.128 -3.822 6.638 1.00 84.06 82 ASN A CA 1
ATOM 634 C C . ASN A 1 82 ? 8.601 -3.864 6.502 1.00 84.06 82 ASN A C 1
ATOM 636 O O . ASN A 1 82 ? 7.888 -3.403 7.388 1.00 84.06 82 ASN A O 1
ATOM 640 N N . PHE A 1 83 ? 8.084 -4.495 5.447 1.00 87.81 83 PHE A N 1
ATOM 641 C CA . PHE A 1 83 ? 6.644 -4.695 5.278 1.00 87.81 83 PHE A CA 1
ATOM 642 C C . PHE A 1 83 ? 6.069 -5.663 6.327 1.00 87.81 83 PHE A C 1
ATOM 644 O O . PHE A 1 83 ? 4.961 -5.470 6.824 1.00 87.81 83 PHE A O 1
ATOM 651 N N . LYS A 1 84 ? 6.845 -6.679 6.736 1.00 88.75 84 LYS A N 1
ATOM 652 C CA . LYS A 1 84 ? 6.490 -7.555 7.868 1.00 88.75 84 LYS A CA 1
ATOM 653 C C . LYS A 1 84 ? 6.481 -6.797 9.198 1.00 88.75 84 LYS A C 1
ATOM 655 O O . LYS A 1 84 ? 5.546 -6.982 9.970 1.00 88.75 84 LYS A O 1
ATOM 660 N N . LYS A 1 85 ? 7.475 -5.939 9.453 1.00 88.25 85 LYS A N 1
ATOM 661 C CA . LYS A 1 85 ? 7.507 -5.074 10.648 1.00 88.25 85 LYS A CA 1
ATOM 662 C C . LYS A 1 85 ? 6.307 -4.125 10.682 1.00 88.25 85 LYS A C 1
ATOM 664 O O . LYS A 1 85 ? 5.592 -4.090 11.677 1.00 88.25 85 LYS A O 1
ATOM 669 N N . MET A 1 86 ? 5.984 -3.479 9.557 1.00 87.38 86 MET A N 1
ATOM 670 C CA . MET A 1 86 ? 4.765 -2.668 9.410 1.00 87.38 86 MET A CA 1
ATOM 671 C C . MET A 1 86 ? 3.507 -3.466 9.779 1.00 87.38 86 MET A C 1
ATOM 673 O O . MET A 1 86 ? 2.652 -2.959 10.508 1.00 87.38 86 MET A O 1
ATOM 677 N N . ALA A 1 87 ? 3.415 -4.728 9.347 1.00 88.06 87 ALA A N 1
ATOM 678 C CA . ALA A 1 87 ? 2.308 -5.614 9.700 1.00 88.06 87 ALA A CA 1
ATOM 679 C C . ALA A 1 87 ? 2.192 -5.864 11.213 1.00 88.06 87 ALA A C 1
ATOM 681 O O . ALA A 1 87 ? 1.076 -6.015 11.710 1.00 88.06 87 ALA A O 1
ATOM 682 N N . ALA A 1 88 ? 3.312 -5.934 11.929 1.00 86.62 88 ALA A N 1
ATOM 683 C CA . ALA A 1 88 ? 3.355 -6.252 13.353 1.00 86.62 88 ALA A CA 1
ATOM 684 C C . ALA A 1 88 ? 3.175 -5.022 14.255 1.00 86.62 88 ALA A C 1
ATOM 686 O O . ALA A 1 88 ? 2.581 -5.132 15.323 1.00 86.62 88 ALA A O 1
ATOM 687 N N . GLU A 1 89 ? 3.664 -3.859 13.829 1.00 86.31 89 GLU A N 1
ATOM 688 C CA . GLU A 1 89 ? 3.861 -2.705 14.717 1.00 86.31 89 GLU A CA 1
ATOM 689 C C . GLU A 1 89 ? 2.895 -1.548 14.417 1.00 86.31 89 GLU A C 1
ATOM 691 O O . GLU A 1 89 ? 2.524 -0.786 15.311 1.00 86.31 89 GLU A O 1
ATOM 696 N N . SER A 1 90 ? 2.413 -1.430 13.176 1.00 87.12 90 SER A N 1
ATOM 697 C CA . SER A 1 90 ? 1.592 -0.293 12.741 1.00 87.12 90 SER A CA 1
ATOM 698 C C . SER A 1 90 ? 0.088 -0.598 12.726 1.00 87.12 90 SER A C 1
ATOM 700 O O . SER A 1 90 ? -0.341 -1.754 12.768 1.00 87.12 90 SER A O 1
ATOM 702 N N . LYS A 1 91 ? -0.733 0.459 12.644 1.00 90.00 91 LYS A N 1
ATOM 703 C CA . LYS A 1 91 ? -2.188 0.356 12.406 1.00 90.00 91 LYS A CA 1
ATOM 704 C C . LYS A 1 91 ? -2.540 0.131 10.931 1.00 90.00 91 LYS A C 1
ATOM 706 O O . LYS A 1 91 ? -3.701 -0.069 10.597 1.00 90.00 91 LYS A O 1
ATOM 711 N N . ILE A 1 92 ? -1.546 0.143 10.052 1.00 92.12 92 ILE A N 1
ATOM 712 C CA . ILE A 1 92 ? -1.752 0.065 8.610 1.00 92.12 92 ILE A CA 1
ATOM 713 C C . ILE A 1 92 ? -1.864 -1.389 8.210 1.00 92.12 92 ILE A C 1
ATOM 715 O O . ILE A 1 92 ? -1.154 -2.246 8.742 1.00 92.12 92 ILE A O 1
ATOM 719 N N . GLN A 1 93 ? -2.792 -1.670 7.299 1.00 94.19 93 GLN A N 1
ATOM 720 C CA . GLN A 1 93 ? -2.993 -2.996 6.740 1.00 94.19 93 GLN A CA 1
ATOM 721 C C . GLN A 1 93 ? -2.070 -3.191 5.534 1.00 94.19 93 GLN A C 1
ATOM 723 O O . GLN A 1 93 ? -2.346 -2.638 4.471 1.00 94.19 93 GLN A O 1
ATOM 728 N N . PRO A 1 94 ? -0.994 -3.984 5.644 1.00 94.81 94 PRO A N 1
ATOM 729 C CA . PRO A 1 94 ? -0.231 -4.377 4.473 1.00 94.81 94 PRO A CA 1
ATOM 730 C C . PRO A 1 94 ? -1.037 -5.379 3.647 1.00 94.81 94 PRO A C 1
ATOM 732 O O . PRO A 1 94 ? -1.644 -6.303 4.200 1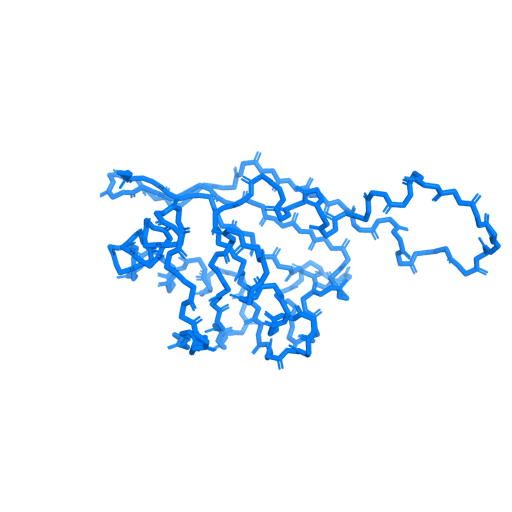.00 94.81 94 PRO A O 1
ATOM 735 N N . ILE A 1 95 ? -1.009 -5.226 2.329 1.00 96.75 95 ILE A N 1
ATOM 736 C CA . ILE A 1 95 ? -1.553 -6.186 1.367 1.00 96.75 95 ILE A CA 1
ATOM 737 C C . ILE A 1 95 ? -0.536 -6.358 0.249 1.00 96.75 95 ILE A C 1
ATOM 739 O O . ILE A 1 95 ? 0.066 -5.391 -0.219 1.00 96.75 95 ILE A O 1
ATOM 743 N N . VAL A 1 96 ? -0.330 -7.606 -0.162 1.00 97.00 96 VAL A N 1
ATOM 744 C CA . VAL A 1 96 ? 0.491 -7.916 -1.328 1.00 97.00 96 VAL A CA 1
ATOM 745 C C . VAL A 1 96 ? -0.408 -8.095 -2.543 1.00 97.00 96 VAL A C 1
ATOM 747 O O . VAL A 1 96 ? -1.302 -8.935 -2.506 1.00 97.00 96 VAL A O 1
ATOM 750 N N . ILE A 1 97 ? -0.159 -7.340 -3.611 1.00 97.56 97 ILE A N 1
ATOM 751 C CA . ILE A 1 97 ? -0.886 -7.464 -4.881 1.00 97.56 97 ILE A CA 1
ATOM 752 C C . ILE A 1 97 ? 0.139 -7.639 -5.993 1.00 97.56 97 ILE A C 1
ATOM 754 O O . ILE A 1 97 ? 1.007 -6.794 -6.186 1.00 97.56 97 ILE A O 1
ATOM 758 N N . LYS A 1 98 ? 0.074 -8.758 -6.717 1.00 96.00 98 LYS A N 1
ATOM 759 C CA . LYS A 1 98 ? 0.998 -9.033 -7.827 1.00 96.00 98 LYS A CA 1
ATOM 760 C C . LYS A 1 98 ? 0.305 -8.772 -9.152 1.00 96.00 98 LYS A C 1
ATOM 762 O O . LYS A 1 98 ? -0.387 -9.649 -9.664 1.00 96.00 98 LYS A O 1
ATOM 767 N N . ARG A 1 99 ? 0.459 -7.558 -9.667 1.00 96.00 99 ARG A N 1
ATOM 768 C CA . ARG A 1 99 ? -0.088 -7.110 -10.951 1.00 96.00 99 ARG A CA 1
ATOM 769 C C . ARG A 1 99 ? 0.967 -6.354 -11.738 1.00 96.00 99 ARG A C 1
ATOM 771 O O . ARG A 1 99 ? 2.011 -5.994 -11.186 1.00 96.00 99 ARG A O 1
ATOM 778 N N . GLU A 1 100 ? 0.708 -6.167 -13.023 1.00 92.75 100 GLU A N 1
ATOM 779 C CA . GLU A 1 100 ? 1.699 -5.603 -13.933 1.00 92.75 100 GLU A CA 1
ATOM 780 C C . GLU A 1 100 ? 1.773 -4.082 -13.830 1.00 92.75 100 GLU A C 1
ATOM 782 O O . GLU A 1 100 ? 2.864 -3.514 -13.881 1.00 92.75 100 GLU A O 1
ATOM 787 N N . ASN A 1 101 ? 0.631 -3.431 -13.620 1.00 94.38 101 ASN A N 1
ATOM 788 C CA . ASN A 1 101 ? 0.504 -1.979 -13.605 1.00 94.38 101 ASN A CA 1
ATOM 789 C C . ASN A 1 101 ? -0.389 -1.488 -12.459 1.00 94.38 101 ASN A C 1
ATOM 791 O O . ASN A 1 101 ? -1.086 -2.251 -11.792 1.00 94.38 101 ASN A O 1
ATOM 795 N N . GLU A 1 102 ? -0.345 -0.178 -12.231 1.00 95.75 102 GLU A N 1
ATOM 796 C CA . GLU A 1 102 ? -1.094 0.488 -11.169 1.00 95.75 102 GLU A CA 1
ATOM 797 C C . GLU A 1 102 ? -2.614 0.348 -11.331 1.00 95.75 102 GLU A C 1
ATOM 799 O O . GLU A 1 102 ? -3.301 0.114 -10.339 1.00 95.75 102 GLU A O 1
ATOM 804 N N . SER A 1 103 ? -3.147 0.443 -12.554 1.00 95.62 103 SER A N 1
ATOM 805 C CA . SER A 1 103 ? -4.593 0.331 -12.796 1.00 95.62 103 SER A CA 1
ATOM 806 C C . SER A 1 103 ? -5.143 -1.026 -12.364 1.00 95.62 103 SER A C 1
ATOM 808 O O . SER A 1 103 ? -6.117 -1.077 -11.620 1.00 95.62 103 SER A O 1
ATOM 810 N N . GLU A 1 104 ? -4.457 -2.120 -12.704 1.00 96.88 104 GLU A N 1
ATOM 811 C CA . GLU A 1 104 ? -4.836 -3.463 -12.254 1.00 96.88 104 GLU A CA 1
ATOM 812 C C . GLU A 1 104 ? -4.800 -3.590 -10.725 1.00 96.88 104 GLU A C 1
ATOM 814 O O . GLU A 1 104 ? -5.639 -4.267 -10.130 1.00 96.88 104 GLU A O 1
ATOM 819 N N . VAL A 1 105 ? -3.835 -2.944 -10.061 1.00 97.31 105 VAL A N 1
ATOM 820 C CA . VAL A 1 105 ? -3.767 -2.923 -8.593 1.00 97.31 105 VAL A CA 1
ATOM 821 C C . VAL A 1 105 ? -4.984 -2.206 -8.010 1.00 97.31 105 VAL A C 1
ATOM 823 O O . VAL A 1 105 ? -5.603 -2.715 -7.072 1.00 97.31 105 VAL A O 1
ATOM 826 N N . VAL A 1 106 ? -5.340 -1.044 -8.560 1.00 97.19 106 VAL A N 1
ATOM 827 C CA . VAL A 1 106 ? -6.512 -0.265 -8.139 1.00 97.19 106 VAL A CA 1
ATOM 828 C C . VAL A 1 106 ? -7.803 -1.067 -8.337 1.00 97.19 106 VAL A C 1
ATOM 830 O O . VAL A 1 106 ? -8.630 -1.112 -7.421 1.00 97.19 106 VAL A O 1
ATOM 833 N N . ASP A 1 107 ? -7.941 -1.771 -9.460 1.00 96.31 107 ASP A N 1
ATOM 834 C CA . ASP A 1 107 ? -9.094 -2.629 -9.752 1.00 96.31 107 ASP A CA 1
ATOM 835 C C . ASP A 1 107 ? -9.207 -3.793 -8.760 1.00 96.31 107 ASP A C 1
ATOM 837 O O . ASP A 1 107 ? -10.289 -4.070 -8.235 1.00 96.31 107 ASP A O 1
ATOM 841 N N . VAL A 1 108 ? -8.086 -4.441 -8.420 1.00 97.62 108 VAL A N 1
ATOM 842 C CA . VAL A 1 108 ? -8.061 -5.506 -7.404 1.00 97.62 108 VAL A CA 1
ATOM 843 C C . VAL A 1 108 ? -8.483 -4.971 -6.037 1.00 97.62 108 VAL A C 1
ATOM 845 O O . VAL A 1 108 ? -9.245 -5.636 -5.328 1.00 97.62 108 VAL A O 1
ATOM 848 N N . VAL A 1 109 ? -8.032 -3.772 -5.655 1.00 96.81 109 VAL A N 1
ATOM 849 C CA . VAL A 1 109 ? -8.457 -3.133 -4.401 1.00 96.81 109 VAL A CA 1
ATOM 850 C C . VAL A 1 109 ? -9.959 -2.849 -4.418 1.00 96.81 109 VAL A C 1
ATOM 852 O O . VAL A 1 109 ? -10.640 -3.158 -3.439 1.00 96.81 109 VAL A O 1
ATOM 855 N N . ALA A 1 110 ? -10.494 -2.316 -5.519 1.00 95.31 110 ALA A N 1
ATOM 856 C CA . ALA A 1 110 ? -11.921 -2.035 -5.664 1.00 95.31 110 ALA A CA 1
ATOM 857 C C . ALA A 1 110 ? -12.772 -3.314 -5.578 1.00 95.31 110 ALA A C 1
ATOM 859 O O . ALA A 1 110 ? -13.730 -3.368 -4.804 1.00 95.31 110 ALA A O 1
ATOM 860 N N . ALA A 1 111 ? -12.377 -4.373 -6.290 1.00 95.75 111 ALA A N 1
ATOM 861 C CA . ALA A 1 111 ? -13.067 -5.663 -6.288 1.00 95.75 111 ALA A CA 1
ATOM 862 C C . ALA A 1 111 ? -13.091 -6.327 -4.898 1.00 95.75 111 ALA A C 1
ATOM 864 O O . ALA A 1 111 ? -14.035 -7.037 -4.555 1.00 95.75 111 ALA A O 1
ATOM 865 N N . ASN A 1 112 ? -12.079 -6.063 -4.066 1.00 96.56 112 ASN A N 1
ATOM 866 C CA . ASN A 1 112 ? -11.925 -6.659 -2.736 1.00 96.56 112 ASN A CA 1
ATOM 867 C C . ASN A 1 112 ? -12.234 -5.690 -1.584 1.00 96.56 112 ASN A C 1
ATOM 869 O O . ASN A 1 112 ? -11.956 -5.988 -0.417 1.00 96.56 112 ASN A O 1
ATOM 873 N N . LEU A 1 113 ? -12.833 -4.534 -1.878 1.00 95.62 113 LEU A N 1
ATOM 874 C CA . LEU A 1 113 ? -12.926 -3.411 -0.947 1.00 95.62 113 LEU A CA 1
ATOM 875 C C . LEU A 1 113 ? -13.584 -3.768 0.393 1.00 95.62 113 LEU A C 1
ATOM 877 O O . LEU A 1 113 ? -13.092 -3.368 1.447 1.00 95.62 113 LEU A O 1
ATOM 881 N N . ARG A 1 114 ? -14.662 -4.564 0.383 1.00 95.12 114 ARG A N 1
ATOM 882 C CA . ARG A 1 114 ? -15.354 -4.999 1.614 1.00 95.12 114 ARG A CA 1
ATOM 883 C C . ARG A 1 114 ? -14.426 -5.765 2.557 1.00 95.12 114 ARG A C 1
ATOM 885 O O . ARG A 1 114 ? -14.400 -5.493 3.756 1.00 95.12 114 ARG A O 1
ATOM 892 N N . MET A 1 115 ? -13.650 -6.697 2.012 1.00 95.19 115 MET A N 1
ATOM 893 C CA . MET A 1 115 ? -12.689 -7.480 2.783 1.00 95.19 115 MET A CA 1
ATOM 894 C C . MET A 1 115 ? -11.561 -6.584 3.309 1.00 95.19 115 MET A C 1
ATOM 896 O O . MET A 1 115 ? -11.196 -6.683 4.479 1.00 95.19 115 MET A O 1
ATOM 900 N N . ILE A 1 116 ? -11.040 -5.674 2.482 1.00 96.00 116 ILE A N 1
ATOM 901 C CA . ILE A 1 116 ? -9.964 -4.758 2.884 1.00 96.00 116 ILE A CA 1
ATOM 902 C C . ILE A 1 116 ? -10.426 -3.816 4.007 1.00 96.00 116 ILE A C 1
ATOM 904 O O . ILE A 1 116 ? -9.699 -3.623 4.984 1.00 96.00 116 ILE A O 1
ATOM 908 N N . ILE A 1 117 ? -11.651 -3.285 3.918 1.00 95.00 117 ILE A N 1
ATOM 909 C CA . ILE A 1 117 ? -12.280 -2.493 4.985 1.00 95.00 117 ILE A CA 1
ATOM 910 C C . ILE A 1 117 ? -12.330 -3.296 6.288 1.00 95.00 117 ILE A C 1
ATOM 912 O O . ILE A 1 117 ? -11.941 -2.777 7.333 1.00 95.00 117 ILE A O 1
ATOM 916 N N . ALA A 1 118 ? -12.772 -4.556 6.239 1.00 93.94 118 ALA A N 1
ATOM 917 C CA . ALA A 1 118 ? -12.862 -5.405 7.426 1.00 93.94 118 ALA A CA 1
ATOM 918 C C . ALA A 1 118 ? -11.484 -5.659 8.064 1.00 93.94 118 ALA A C 1
ATOM 920 O O . ALA A 1 118 ? -11.334 -5.553 9.282 1.00 93.94 118 ALA A O 1
ATOM 921 N N . LEU A 1 119 ? -10.462 -5.934 7.248 1.00 94.19 119 LEU A N 1
ATOM 922 C CA . LEU A 1 119 ? -9.083 -6.122 7.710 1.00 94.19 119 LEU A CA 1
ATOM 923 C C . LEU A 1 119 ? -8.519 -4.856 8.368 1.00 94.19 119 LEU A C 1
ATOM 925 O O . LEU A 1 119 ? -7.947 -4.908 9.457 1.00 94.19 119 LEU A O 1
ATOM 929 N N . SER A 1 120 ? -8.724 -3.701 7.738 1.00 92.88 120 SER A N 1
ATOM 930 C CA . SER A 1 120 ? -8.268 -2.424 8.284 1.00 92.88 120 SER A CA 1
ATOM 931 C C . SER A 1 120 ? -9.027 -2.035 9.563 1.00 92.88 120 SER A C 1
ATOM 933 O O . SER A 1 120 ? -8.418 -1.556 10.521 1.00 92.88 120 SER A O 1
ATOM 935 N N . ALA A 1 121 ? -10.330 -2.329 9.649 1.00 92.62 121 ALA A N 1
ATOM 936 C CA . ALA A 1 121 ? -11.120 -2.119 10.862 1.00 92.62 121 ALA A CA 1
ATOM 937 C C . ALA A 1 121 ? -10.606 -2.959 12.047 1.00 92.62 121 ALA A C 1
ATOM 939 O O . ALA A 1 121 ? -10.431 -2.414 13.136 1.00 92.62 121 ALA A O 1
ATOM 940 N N . LYS A 1 122 ? -10.282 -4.244 11.825 1.00 92.00 122 LYS A N 1
ATOM 941 C CA . LYS A 1 122 ? -9.645 -5.110 12.837 1.00 92.00 122 LYS A CA 1
ATOM 942 C C . LYS A 1 122 ? -8.329 -4.518 13.358 1.00 92.00 122 LYS A C 1
ATOM 944 O O . LYS A 1 122 ? -8.082 -4.508 14.563 1.00 92.00 122 LYS A O 1
ATOM 949 N N . ARG A 1 123 ? -7.484 -3.981 12.471 1.00 90.50 123 ARG A N 1
ATOM 950 C CA .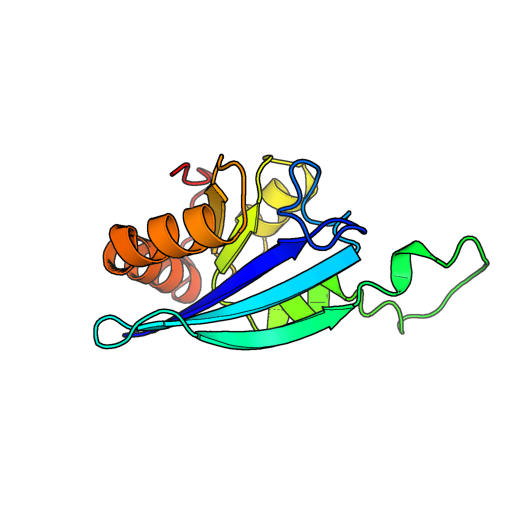 ARG A 1 123 ? -6.230 -3.326 12.886 1.00 90.50 123 ARG A CA 1
ATOM 951 C C . ARG A 1 123 ? -6.464 -2.081 13.724 1.00 90.50 123 ARG A C 1
ATOM 953 O O . ARG A 1 123 ? -5.765 -1.881 14.717 1.00 90.50 123 ARG A O 1
ATOM 960 N N . ASN A 1 124 ? -7.461 -1.276 13.368 1.00 87.81 124 ASN A N 1
ATOM 961 C CA . ASN A 1 124 ? -7.829 -0.092 14.141 1.00 87.81 124 ASN A CA 1
ATOM 962 C C . ASN A 1 124 ? -8.347 -0.440 15.544 1.00 87.81 124 ASN A C 1
ATOM 964 O O . ASN A 1 124 ? -8.116 0.337 16.467 1.00 87.81 124 ASN A O 1
ATOM 968 N N . SER A 1 125 ? -8.959 -1.616 15.730 1.00 89.88 125 SER A N 1
ATOM 969 C CA . SER A 1 125 ? -9.350 -2.135 17.048 1.00 89.88 125 SER A CA 1
ATOM 970 C C . SER A 1 125 ? -8.217 -2.854 17.800 1.00 89.88 125 SER A C 1
ATOM 972 O O . SER A 1 125 ? -8.462 -3.450 18.843 1.00 89.88 125 SER A O 1
ATOM 974 N N . GLY A 1 126 ? -6.982 -2.827 17.285 1.00 88.50 126 GLY A N 1
AT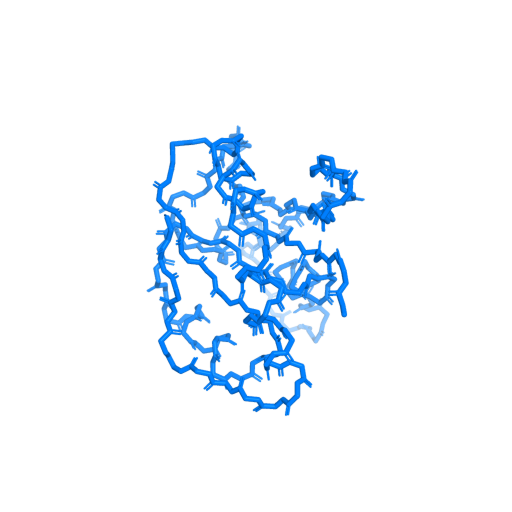OM 975 C CA . GLY A 1 126 ? -5.797 -3.404 17.931 1.00 88.50 126 GLY A CA 1
ATOM 976 C C . GLY A 1 126 ? -5.448 -4.836 17.509 1.00 88.50 126 GLY A C 1
ATOM 977 O O . GLY A 1 126 ? -4.402 -5.344 17.918 1.00 88.50 126 GLY A O 1
ATOM 978 N N . VAL A 1 127 ? -6.252 -5.480 16.658 1.00 89.69 127 VAL A N 1
ATOM 979 C CA . VAL A 1 127 ? -5.988 -6.845 16.179 1.00 89.69 127 VAL A CA 1
ATOM 980 C C . VAL A 1 127 ? -4.983 -6.806 15.028 1.00 89.69 127 VAL A C 1
ATOM 982 O O . VAL A 1 127 ? -5.282 -6.334 13.932 1.00 89.69 127 VAL A O 1
ATOM 985 N N . ARG A 1 128 ? -3.774 -7.328 15.263 1.00 85.88 128 ARG A N 1
ATOM 986 C CA . ARG A 1 128 ? -2.686 -7.357 14.271 1.00 85.88 128 ARG A CA 1
ATOM 987 C C . ARG A 1 128 ? -2.383 -8.785 13.830 1.00 85.88 128 ARG A C 1
ATOM 989 O O . ARG A 1 128 ? -1.564 -9.481 14.426 1.00 85.88 128 ARG A O 1
ATOM 996 N N . GLU A 1 129 ? -3.045 -9.222 12.763 1.00 83.56 129 GLU A N 1
ATOM 997 C CA . GLU A 1 129 ? -2.768 -10.523 12.153 1.00 83.56 129 GLU A CA 1
ATOM 998 C C . GLU A 1 129 ? -1.359 -10.532 11.525 1.00 83.56 129 GLU A C 1
ATOM 1000 O O . GLU A 1 129 ? -0.985 -9.628 10.771 1.00 83.56 129 GLU A O 1
ATOM 1005 N N . LYS A 1 130 ? -0.562 -11.566 11.840 1.00 77.00 130 LYS A N 1
ATOM 1006 C CA . LYS A 1 130 ? 0.793 -11.757 11.280 1.00 77.00 130 LYS A CA 1
ATOM 1007 C C . LYS A 1 130 ? 0.762 -12.169 9.803 1.00 77.00 130 LYS A C 1
ATOM 1009 O O . LYS A 1 130 ? 1.742 -11.977 9.073 1.00 77.00 130 LYS A O 1
ATOM 1014 N N . ALA A 1 131 ? -0.339 -12.779 9.368 1.00 87.38 131 ALA A N 1
ATOM 1015 C CA . ALA A 1 131 ? -0.558 -13.122 7.974 1.00 87.38 131 ALA A CA 1
ATOM 1016 C C . ALA A 1 131 ? -0.776 -11.836 7.164 1.00 87.38 131 ALA A C 1
ATOM 1018 O O . ALA A 1 131 ? -1.573 -10.981 7.537 1.00 87.38 131 ALA A O 1
ATOM 1019 N N . ILE A 1 132 ? -0.042 -11.698 6.059 1.00 91.81 132 ILE A N 1
ATOM 1020 C CA . ILE A 1 132 ? -0.225 -10.585 5.123 1.00 91.81 132 ILE A CA 1
ATOM 1021 C C . ILE A 1 132 ? -1.065 -11.124 3.963 1.00 91.81 132 ILE A C 1
ATOM 1023 O O . ILE A 1 132 ? -0.585 -12.052 3.298 1.00 91.81 132 ILE A O 1
ATOM 1027 N N . PRO A 1 133 ? -2.278 -10.589 3.735 1.00 93.81 133 PRO A N 1
ATOM 1028 C CA . PRO A 1 133 ? -3.136 -10.986 2.625 1.00 93.81 133 PRO A CA 1
ATOM 1029 C C . PRO A 1 133 ? -2.438 -10.825 1.273 1.00 93.81 133 PRO A C 1
ATOM 1031 O O . PRO A 1 133 ? -1.639 -9.903 1.084 1.00 93.81 133 PRO A O 1
ATOM 1034 N N . LYS A 1 134 ? -2.758 -11.726 0.344 1.00 95.94 134 LYS A N 1
ATOM 1035 C CA . LYS A 1 134 ? -2.296 -11.705 -1.047 1.00 95.94 134 LYS A CA 1
ATOM 1036 C C . LYS A 1 134 ? -3.516 -11.709 -1.967 1.00 95.94 134 LYS A C 1
ATOM 1038 O O . LYS A 1 134 ? -4.360 -12.582 -1.775 1.00 95.94 134 LYS A O 1
ATOM 1043 N N . LEU A 1 135 ? -3.588 -10.771 -2.913 1.00 93.56 135 LEU A N 1
ATOM 1044 C CA . LEU A 1 135 ? -4.686 -10.605 -3.882 1.00 93.56 135 LEU A CA 1
ATOM 1045 C C . LEU A 1 135 ? -4.168 -10.555 -5.335 1.00 93.56 135 LEU A C 1
ATOM 1047 O O . LEU A 1 135 ? -2.968 -10.253 -5.544 1.00 93.56 135 LEU A O 1
#